Protein AF-A0A814QTE5-F1 (afdb_monomer_lite)

Radius of gyration: 15.47 Å; chains: 1; bounding box: 39×33×40 Å

pLDDT: mean 88.61, std 11.35, range [37.81, 98.12]

Sequence (123 aa):
MKDNLHPDVNEAMLFDKFTTVGPVSSIRVFRDIITRRSLGYAEVNFQQAADAEYAFDTMNFDLLHGRPLHIMRCQRDSALRKS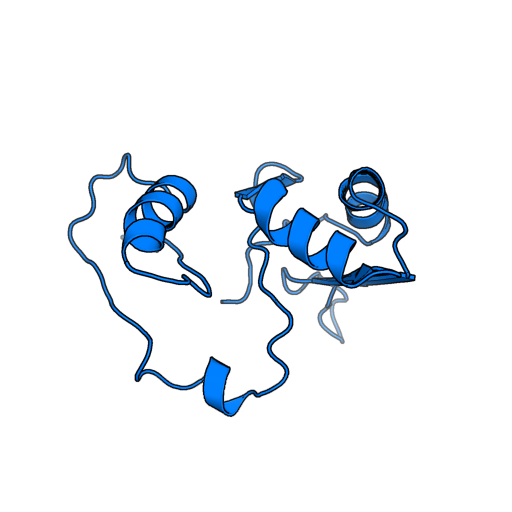DVTKVFIENLDERIDDKLLYDTFSAFGNVLSCKIMIEKNN

Foldseek 3Di:
DWAQADFPDDQVLVCVVLVVLHAWPDKAFDADPPPRIGRRDMDTHHPDPVSLVVCQVPQQQPDDPNTGDHDADCPVDPCVVPDCPPDDDDPDDDPPDAQVNVCVVCCVVHDDRGDHDDDDPDD

Secondary structure (DSSP, 8-state):
----S-TT--HHHHHHHHTTTS-EEEEEEEE-TTT--EEEEEEEEESSHHHHHHHHHHHTT-EETTEE---------HHHHH-GGG-----S--TT--HHHHHHHHHTTS-------------

Structure (mmCIF, N/CA/C/O backbone):
data_AF-A0A814QTE5-F1
#
_entry.id   AF-A0A814QTE5-F1
#
loop_
_atom_site.group_PDB
_atom_site.id
_atom_site.type_symbol
_atom_site.label_atom_id
_atom_site.label_alt_id
_atom_site.label_comp_id
_atom_site.label_asym_id
_atom_site.label_entity_id
_atom_site.label_seq_id
_atom_site.pdbx_PDB_ins_code
_atom_site.Cartn_x
_atom_site.Cartn_y
_atom_site.Cartn_z
_atom_site.occupancy
_atom_site.B_iso_or_equiv
_atom_site.auth_seq_id
_atom_site.auth_comp_id
_atom_site.auth_asym_id
_atom_site.auth_atom_id
_atom_site.pdbx_PDB_model_num
ATOM 1 N N . MET A 1 1 ? 10.598 1.957 1.856 1.00 46.97 1 MET A N 1
ATOM 2 C CA . MET A 1 1 ? 9.144 1.801 1.598 1.00 46.97 1 MET A CA 1
ATOM 3 C C . MET A 1 1 ? 8.795 1.986 0.117 1.00 46.97 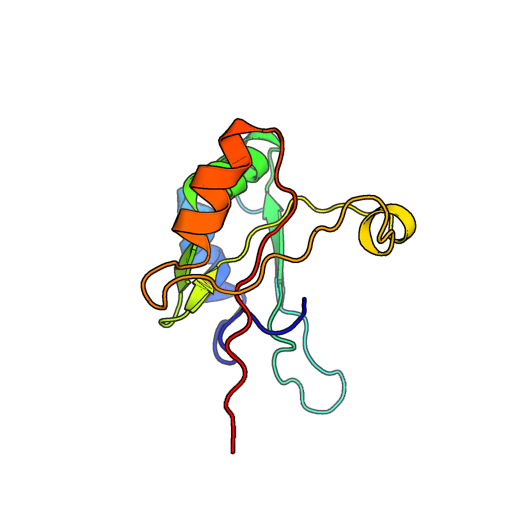1 MET A C 1
ATOM 5 O O . MET A 1 1 ? 7.774 2.574 -0.206 1.00 46.97 1 MET A O 1
ATOM 9 N N . LYS A 1 2 ? 9.626 1.501 -0.806 1.00 51.88 2 LYS A N 1
ATOM 10 C CA . LYS A 1 2 ? 9.236 1.291 -2.207 1.00 51.88 2 LYS A CA 1
ATOM 11 C C . LYS A 1 2 ? 9.227 -0.231 -2.399 1.00 51.88 2 LYS A C 1
ATOM 13 O O . LYS A 1 2 ? 9.904 -0.901 -1.623 1.00 51.88 2 LYS A O 1
ATOM 18 N N . ASP A 1 3 ? 8.439 -0.755 -3.332 1.00 58.81 3 ASP A N 1
ATOM 19 C CA . ASP A 1 3 ? 8.452 -2.173 -3.757 1.00 58.81 3 ASP A CA 1
ATOM 20 C C . ASP A 1 3 ? 7.458 -3.136 -3.076 1.00 58.81 3 ASP A C 1
ATOM 22 O O . ASP A 1 3 ? 7.801 -4.287 -2.800 1.00 58.81 3 ASP A O 1
ATOM 26 N N . ASN A 1 4 ? 6.207 -2.718 -2.847 1.00 73.25 4 ASN A N 1
ATOM 27 C CA . ASN A 1 4 ? 5.168 -3.659 -2.391 1.00 73.25 4 ASN A CA 1
ATOM 28 C C . ASN A 1 4 ? 4.191 -4.074 -3.501 1.00 73.25 4 ASN A C 1
ATOM 30 O O . ASN A 1 4 ? 3.692 -5.197 -3.483 1.00 73.25 4 ASN A O 1
ATOM 34 N N . LEU A 1 5 ? 3.966 -3.228 -4.510 1.00 90.56 5 LEU A N 1
ATOM 35 C CA . LEU A 1 5 ? 3.102 -3.598 -5.627 1.00 90.56 5 LEU A CA 1
ATOM 36 C C . LEU A 1 5 ? 3.814 -4.574 -6.574 1.00 90.56 5 LEU A C 1
ATOM 38 O O . LEU A 1 5 ? 4.978 -4.367 -6.925 1.00 90.56 5 LEU A O 1
ATOM 42 N N . HIS A 1 6 ? 3.116 -5.627 -7.009 1.00 93.38 6 HIS A N 1
ATOM 43 C CA . HIS A 1 6 ? 3.668 -6.583 -7.970 1.00 93.38 6 HIS A CA 1
ATOM 44 C C . HIS A 1 6 ? 4.027 -5.877 -9.300 1.00 93.38 6 HIS A C 1
ATOM 46 O O . HIS A 1 6 ? 3.246 -5.037 -9.754 1.00 93.38 6 HIS A O 1
ATOM 52 N N . PRO A 1 7 ? 5.172 -6.190 -9.948 1.00 92.56 7 PRO A N 1
ATOM 53 C CA . PRO A 1 7 ? 5.642 -5.471 -11.143 1.00 92.56 7 PRO A CA 1
ATOM 54 C C . PRO A 1 7 ? 4.650 -5.422 -12.311 1.00 92.56 7 PRO A C 1
ATOM 56 O O . PRO A 1 7 ? 4.621 -4.433 -13.046 1.00 92.56 7 PRO A O 1
ATOM 59 N N . ASP A 1 8 ? 3.839 -6.472 -12.446 1.00 93.69 8 ASP A N 1
ATOM 60 C CA . ASP A 1 8 ? 2.844 -6.615 -13.517 1.00 93.69 8 ASP A CA 1
ATOM 61 C C . ASP A 1 8 ? 1.510 -5.922 -13.222 1.00 93.69 8 ASP A C 1
ATOM 63 O O . ASP A 1 8 ? 0.670 -5.811 -14.114 1.00 93.69 8 ASP A O 1
ATOM 67 N N . VAL A 1 9 ? 1.305 -5.431 -11.995 1.00 96.50 9 VAL A N 1
ATOM 68 C CA . VAL A 1 9 ? 0.087 -4.686 -11.675 1.00 96.50 9 VAL A CA 1
ATOM 69 C C . VAL A 1 9 ? 0.074 -3.381 -12.459 1.00 96.50 9 VAL A C 1
ATOM 71 O O . VAL A 1 9 ? 1.035 -2.603 -12.462 1.00 96.50 9 VAL A O 1
ATOM 74 N N . ASN A 1 10 ? -1.050 -3.142 -13.122 1.00 96.69 10 ASN A N 1
ATOM 75 C CA . ASN A 1 10 ? -1.308 -1.950 -13.910 1.00 96.69 10 ASN A CA 1
ATOM 76 C C . ASN A 1 10 ? -2.527 -1.181 -13.379 1.00 96.69 10 ASN A C 1
ATOM 78 O O . ASN A 1 10 ? -3.201 -1.588 -12.433 1.00 96.69 10 ASN A O 1
ATOM 82 N N . GLU A 1 11 ? -2.788 -0.041 -14.001 1.00 97.94 11 GLU A N 1
ATOM 83 C CA . GLU A 1 11 ? -3.865 0.874 -13.654 1.00 97.94 11 GLU A CA 1
ATOM 84 C C . GLU A 1 11 ? -5.251 0.220 -13.746 1.00 97.94 11 GLU A C 1
ATOM 86 O O . GLU A 1 11 ? -6.087 0.482 -12.889 1.00 97.94 11 GLU A O 1
ATOM 91 N N . ALA A 1 12 ? -5.489 -0.655 -14.730 1.00 98.00 12 ALA A N 1
ATOM 92 C CA . ALA A 1 12 ? -6.774 -1.336 -14.901 1.00 98.00 12 ALA A CA 1
ATOM 93 C C . ALA A 1 12 ? -7.047 -2.331 -13.764 1.00 98.00 12 ALA A C 1
ATOM 95 O O . ALA A 1 12 ? -8.127 -2.331 -13.190 1.00 98.00 12 ALA A O 1
ATOM 96 N N . MET A 1 13 ? -6.039 -3.106 -13.357 1.00 97.88 13 MET A N 1
ATOM 97 C CA . MET A 1 13 ? -6.159 -4.034 -12.225 1.00 97.88 13 MET A CA 1
ATOM 98 C C . MET A 1 13 ? -6.442 -3.301 -10.910 1.00 97.88 13 MET A C 1
ATOM 100 O O . MET A 1 13 ? -7.224 -3.767 -10.084 1.00 97.88 13 MET A O 1
ATOM 104 N N . LEU A 1 14 ? -5.808 -2.141 -10.710 1.00 97.88 14 LEU A N 1
ATOM 105 C CA . LEU A 1 14 ? -6.103 -1.279 -9.567 1.00 97.88 14 LEU A CA 1
ATOM 106 C C . LEU A 1 14 ? -7.512 -0.687 -9.679 1.00 97.88 14 LEU A C 1
ATOM 108 O O . LEU A 1 14 ? -8.211 -0.619 -8.677 1.00 97.88 14 LEU A O 1
ATOM 112 N N . PHE A 1 15 ? -7.954 -0.296 -10.874 1.00 98.06 15 PHE A N 1
ATOM 113 C CA . PHE A 1 15 ? -9.308 0.210 -11.088 1.00 98.06 15 PHE A CA 1
ATOM 114 C C . PHE A 1 15 ? -10.359 -0.833 -10.710 1.00 98.06 15 PHE A C 1
ATOM 116 O O . PHE A 1 15 ? -11.219 -0.546 -9.880 1.00 98.06 15 PHE A O 1
ATOM 123 N N . ASP A 1 16 ? -10.227 -2.054 -11.227 1.00 97.50 16 ASP A N 1
ATOM 124 C CA . ASP A 1 16 ? -11.131 -3.166 -10.926 1.00 97.50 16 ASP A CA 1
ATOM 125 C C . ASP A 1 16 ? -11.145 -3.495 -9.428 1.00 97.50 16 ASP A C 1
ATOM 127 O O . ASP A 1 16 ? -12.199 -3.770 -8.856 1.00 97.50 16 ASP A O 1
ATOM 131 N N . LYS A 1 17 ? -9.982 -3.426 -8.766 1.00 97.12 17 LYS A N 1
ATOM 132 C CA . LYS A 1 17 ? -9.874 -3.654 -7.322 1.00 97.12 17 LYS A CA 1
ATOM 133 C C . LYS A 1 17 ? -10.534 -2.539 -6.510 1.00 97.12 17 LYS A C 1
ATOM 135 O O . LYS A 1 17 ? -11.298 -2.837 -5.604 1.00 97.12 17 LYS A O 1
ATOM 140 N N . PHE A 1 18 ? -10.237 -1.272 -6.795 1.00 97.25 18 PHE A N 1
ATOM 141 C CA . PHE A 1 18 ? -10.653 -0.142 -5.956 1.00 97.25 18 PHE A CA 1
ATOM 142 C C . PHE A 1 18 ? -12.060 0.374 -6.275 1.00 97.25 18 PHE A C 1
ATOM 144 O O . PHE A 1 18 ? -12.694 0.975 -5.409 1.00 97.25 18 PHE A O 1
ATOM 151 N N . THR A 1 19 ? -12.609 0.080 -7.459 1.00 97.12 19 THR A N 1
ATOM 152 C CA . THR A 1 19 ? -14.001 0.430 -7.779 1.00 97.12 19 THR A CA 1
ATOM 153 C C . THR A 1 19 ? -15.022 -0.333 -6.931 1.00 97.12 19 THR A C 1
ATOM 155 O O . THR A 1 19 ? -16.186 0.061 -6.904 1.00 97.12 19 THR A O 1
ATOM 158 N N . THR A 1 20 ? -14.619 -1.399 -6.227 1.00 96.69 20 THR A N 1
ATOM 159 C CA . THR A 1 20 ? -15.502 -2.102 -5.283 1.00 96.69 20 THR A CA 1
ATOM 160 C C . THR A 1 20 ? -15.732 -1.313 -3.993 1.00 96.69 20 THR A C 1
ATOM 162 O O . THR A 1 20 ? -16.649 -1.644 -3.249 1.00 96.69 20 THR A O 1
ATOM 165 N N . VAL A 1 21 ? -14.901 -0.302 -3.711 1.00 97.31 21 VAL A N 1
ATOM 166 C CA . VAL A 1 21 ? -15.071 0.615 -2.573 1.00 97.31 21 VAL A CA 1
ATOM 167 C C . VAL A 1 21 ? -15.924 1.812 -2.965 1.00 97.31 21 VAL A C 1
ATOM 169 O O . VAL A 1 21 ? -16.872 2.145 -2.261 1.00 97.31 21 VAL A O 1
ATOM 172 N N . GLY A 1 22 ? -15.613 2.450 -4.091 1.00 96.94 22 GLY A N 1
ATOM 173 C CA . GLY A 1 22 ? -16.330 3.638 -4.532 1.00 96.94 22 GLY A CA 1
ATOM 174 C C . GLY A 1 22 ? -15.797 4.205 -5.846 1.00 96.94 22 GLY A C 1
ATOM 175 O O . GLY A 1 22 ? -14.845 3.665 -6.420 1.00 96.94 22 GLY A O 1
ATOM 176 N N . PRO A 1 23 ? -16.400 5.295 -6.350 1.00 97.94 23 PRO A N 1
ATOM 177 C CA . PRO A 1 23 ? -16.012 5.901 -7.616 1.00 97.94 23 PRO A CA 1
ATOM 178 C C . PRO A 1 23 ? -14.563 6.404 -7.599 1.00 97.94 23 PRO A C 1
ATOM 180 O O . PRO A 1 23 ? -14.201 7.335 -6.870 1.00 97.94 23 PRO A O 1
ATOM 183 N N . VAL A 1 24 ? -13.730 5.817 -8.458 1.00 98.12 24 VAL A N 1
ATOM 184 C CA . VAL A 1 24 ? -12.333 6.221 -8.637 1.00 98.12 24 VAL A CA 1
ATOM 185 C C . VAL A 1 24 ? -12.249 7.419 -9.587 1.00 98.12 24 VAL A C 1
ATOM 187 O O . VAL A 1 24 ? -12.817 7.418 -10.676 1.00 98.12 24 VAL A O 1
ATOM 190 N N . SER A 1 25 ? -11.521 8.452 -9.169 1.00 97.56 25 SER A N 1
ATOM 191 C CA . SER A 1 25 ? -11.240 9.666 -9.941 1.00 97.56 25 SER A CA 1
ATOM 192 C C . SER A 1 25 ? -10.019 9.498 -10.850 1.00 97.56 25 SER A C 1
ATOM 194 O O . SER A 1 25 ? -10.065 9.834 -12.032 1.00 97.56 25 SER A O 1
ATOM 196 N N . SER A 1 26 ? -8.913 8.965 -10.325 1.00 97.62 26 SER A N 1
ATOM 197 C CA . SER A 1 26 ? -7.712 8.691 -11.125 1.00 97.62 26 SER A CA 1
ATOM 198 C C . SER A 1 26 ? -6.824 7.626 -10.493 1.00 97.62 26 SER A C 1
ATOM 200 O O . SER A 1 26 ? -6.830 7.438 -9.277 1.00 97.62 26 SER A O 1
ATOM 202 N N . ILE A 1 27 ? -6.037 6.952 -11.333 1.00 97.81 27 ILE A N 1
ATOM 203 C CA . ILE A 1 27 ? -5.018 5.984 -10.920 1.00 97.81 27 ILE A CA 1
ATOM 204 C C . ILE A 1 27 ? -3.723 6.281 -11.664 1.00 97.81 27 ILE A C 1
ATOM 206 O O . ILE A 1 27 ? -3.735 6.558 -12.864 1.00 97.81 27 ILE A O 1
ATOM 210 N N . ARG A 1 28 ? -2.596 6.191 -10.956 1.00 96.12 28 ARG A N 1
ATOM 211 C CA . ARG A 1 28 ? -1.259 6.316 -11.535 1.00 96.12 28 ARG A CA 1
ATOM 212 C C . ARG A 1 28 ? -0.324 5.260 -10.965 1.00 96.12 28 ARG A C 1
ATOM 214 O O . ARG A 1 28 ? 0.030 5.343 -9.791 1.00 96.12 28 ARG A O 1
ATOM 221 N N . VAL A 1 29 ? 0.163 4.337 -11.796 1.00 95.94 29 VAL A N 1
ATOM 222 C CA . VAL A 1 29 ? 1.301 3.483 -11.425 1.00 95.94 29 VAL A CA 1
ATOM 223 C C . VAL A 1 29 ? 2.591 4.244 -11.715 1.00 95.94 29 VAL A C 1
ATOM 225 O O . VAL A 1 29 ? 2.826 4.723 -12.827 1.00 95.94 29 VAL A O 1
ATOM 228 N N . PHE A 1 30 ? 3.451 4.383 -10.709 1.00 94.00 30 PHE A N 1
ATOM 229 C CA . PHE A 1 30 ? 4.732 5.053 -10.897 1.00 94.00 30 PHE A CA 1
ATOM 230 C C . PHE A 1 30 ? 5.706 4.096 -11.568 1.00 94.00 30 PHE A C 1
ATOM 232 O O . PHE A 1 30 ? 5.893 2.963 -11.131 1.00 94.00 30 PHE A O 1
ATOM 239 N N . ARG A 1 31 ? 6.323 4.561 -12.652 1.00 95.06 31 ARG A N 1
ATOM 240 C CA . ARG A 1 31 ? 7.218 3.768 -13.492 1.00 95.06 31 ARG A CA 1
ATOM 241 C C . ARG A 1 31 ? 8.548 4.482 -13.653 1.00 95.06 31 ARG A C 1
ATOM 243 O O . ARG A 1 31 ? 8.600 5.713 -13.661 1.00 95.06 31 ARG A O 1
ATOM 250 N N . ASP A 1 32 ? 9.607 3.698 -13.797 1.00 94.38 32 ASP A N 1
ATOM 251 C CA . ASP A 1 32 ? 10.917 4.202 -14.177 1.00 94.38 32 ASP A CA 1
ATOM 252 C C . ASP A 1 32 ? 10.832 4.887 -15.550 1.00 94.38 32 ASP A C 1
ATOM 254 O O . ASP A 1 32 ? 10.209 4.373 -16.485 1.00 94.38 32 ASP A O 1
ATOM 258 N N . ILE A 1 33 ? 11.434 6.070 -15.672 1.00 94.31 33 ILE A N 1
ATOM 259 C CA . ILE A 1 33 ? 11.260 6.923 -16.856 1.00 94.31 33 ILE A CA 1
ATOM 260 C C . ILE A 1 33 ? 11.909 6.337 -18.115 1.00 94.31 33 ILE A C 1
ATOM 262 O O . ILE A 1 33 ? 11.440 6.620 -19.218 1.00 94.31 33 ILE A O 1
ATOM 266 N N . ILE A 1 34 ? 12.946 5.511 -17.955 1.00 95.38 34 ILE A N 1
ATOM 267 C CA . ILE A 1 34 ? 13.694 4.912 -19.062 1.00 95.38 34 ILE A CA 1
ATOM 268 C C . ILE A 1 34 ? 13.103 3.541 -19.397 1.00 95.38 34 ILE A C 1
ATOM 270 O O . ILE A 1 34 ? 12.648 3.304 -20.511 1.00 95.38 34 ILE A O 1
ATOM 274 N N . THR A 1 35 ? 13.075 2.637 -18.422 1.00 94.88 35 THR A N 1
ATOM 275 C CA . THR A 1 35 ? 12.698 1.229 -18.612 1.00 94.88 35 THR A CA 1
ATOM 276 C 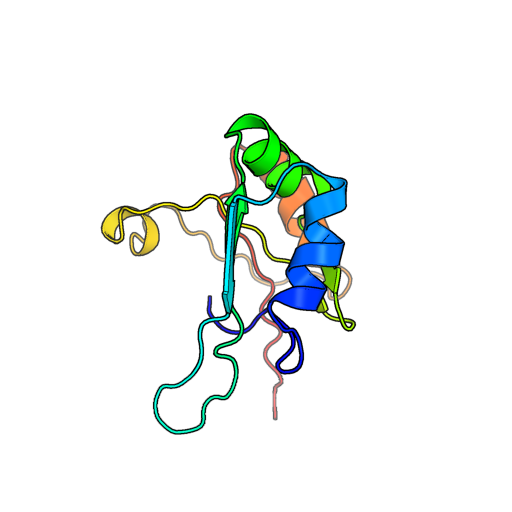C . THR A 1 35 ? 11.191 1.000 -18.631 1.00 94.88 35 THR A C 1
ATOM 278 O O . THR A 1 35 ? 10.753 -0.092 -18.984 1.00 94.88 35 THR A O 1
ATOM 281 N N . ARG A 1 36 ? 10.390 1.995 -18.218 1.00 93.50 36 ARG A N 1
ATOM 282 C CA . ARG A 1 36 ? 8.923 1.919 -18.070 1.00 93.50 36 ARG A CA 1
ATOM 283 C C . ARG A 1 36 ? 8.429 0.820 -17.123 1.00 93.50 36 ARG A C 1
ATOM 285 O O . ARG A 1 36 ? 7.221 0.595 -17.011 1.00 93.50 36 ARG A O 1
ATOM 292 N N . ARG A 1 37 ? 9.333 0.174 -16.384 1.00 92.75 37 ARG A N 1
ATOM 293 C CA . ARG A 1 37 ? 8.980 -0.818 -15.368 1.00 92.75 37 ARG A CA 1
ATOM 294 C C . ARG A 1 37 ? 8.359 -0.141 -14.156 1.00 92.75 37 ARG A C 1
ATOM 296 O O . ARG A 1 37 ? 8.722 0.983 -13.816 1.00 92.75 37 ARG A O 1
ATOM 303 N N . SER A 1 38 ? 7.411 -0.830 -13.526 1.00 94.44 38 SER A N 1
ATOM 304 C CA . SER A 1 38 ? 6.793 -0.383 -12.278 1.00 94.44 38 SER A CA 1
ATOM 305 C C . SER A 1 38 ? 7.859 -0.151 -11.205 1.00 94.44 38 SER A C 1
ATOM 307 O O . SER A 1 38 ? 8.780 -0.952 -11.058 1.00 94.44 38 SER A O 1
ATOM 309 N N . LEU A 1 39 ? 7.716 0.938 -10.451 1.00 92.75 39 LEU A N 1
ATOM 310 C CA . LEU A 1 39 ? 8.497 1.227 -9.246 1.00 92.75 39 LEU A CA 1
ATOM 311 C C . LEU A 1 39 ? 7.862 0.602 -7.991 1.00 92.75 39 LEU A C 1
ATOM 313 O O . LEU A 1 39 ? 8.251 0.929 -6.873 1.00 92.75 39 LEU A O 1
ATOM 317 N N . GLY A 1 40 ? 6.838 -0.242 -8.160 1.00 92.94 40 GLY A N 1
ATOM 318 C CA . GLY A 1 40 ? 6.218 -0.982 -7.064 1.00 92.94 40 GLY A CA 1
ATOM 319 C C . GLY A 1 40 ? 5.312 -0.144 -6.158 1.00 92.94 40 GLY A C 1
ATOM 320 O O . GLY A 1 40 ? 5.087 -0.530 -5.010 1.00 92.94 40 GLY A O 1
ATOM 321 N N . TYR A 1 41 ? 4.804 0.994 -6.647 1.00 92.94 41 TYR A N 1
ATOM 322 C CA . TYR A 1 41 ? 3.791 1.804 -5.964 1.00 92.94 41 TYR A CA 1
ATOM 323 C C . TYR A 1 41 ? 2.897 2.564 -6.953 1.00 92.94 41 TYR A C 1
ATOM 325 O O . TYR A 1 41 ? 3.275 2.826 -8.100 1.00 92.94 41 TYR A O 1
ATOM 333 N N . ALA A 1 42 ? 1.703 2.923 -6.487 1.00 94.19 42 ALA A N 1
ATOM 334 C CA . ALA A 1 42 ? 0.696 3.647 -7.248 1.00 94.19 42 ALA A CA 1
ATOM 335 C C . ALA A 1 42 ? -0.009 4.691 -6.371 1.00 94.19 42 ALA A C 1
ATOM 337 O O . ALA A 1 42 ? 0.025 4.609 -5.145 1.00 94.19 42 ALA A O 1
ATOM 338 N N . GLU A 1 43 ? -0.642 5.665 -7.012 1.00 94.38 43 GLU A N 1
ATOM 339 C CA . GLU A 1 43 ? -1.581 6.599 -6.392 1.00 94.38 43 GLU A CA 1
ATOM 340 C C . GLU A 1 43 ? -2.982 6.302 -6.928 1.00 94.38 43 GLU A C 1
ATOM 342 O O . GLU A 1 43 ? -3.161 6.152 -8.139 1.00 94.38 43 GLU A O 1
ATOM 347 N N . VAL A 1 44 ? -3.956 6.207 -6.023 1.00 96.31 44 VAL A N 1
ATOM 348 C CA . VAL A 1 44 ? -5.377 6.026 -6.334 1.00 96.31 44 VAL A CA 1
ATOM 349 C C . VAL A 1 44 ? -6.131 7.170 -5.672 1.00 96.31 44 VAL A C 1
ATOM 351 O O . VAL A 1 44 ? -6.067 7.337 -4.456 1.00 96.31 44 VAL A O 1
ATOM 354 N N . ASN A 1 45 ? -6.828 7.966 -6.475 1.00 96.00 45 ASN A N 1
ATOM 355 C CA . ASN A 1 45 ? -7.661 9.061 -6.001 1.00 96.00 45 ASN A CA 1
ATOM 356 C C . ASN A 1 45 ? -9.126 8.672 -6.149 1.00 96.00 45 ASN A C 1
ATOM 358 O O . ASN A 1 45 ? -9.569 8.363 -7.255 1.00 96.00 45 ASN A O 1
ATOM 362 N N . PHE A 1 46 ? -9.882 8.742 -5.060 1.00 97.50 46 PHE A N 1
ATOM 363 C CA . PHE A 1 46 ? -11.334 8.588 -5.069 1.00 97.50 46 PHE A CA 1
ATOM 364 C C . PHE A 1 46 ? -12.032 9.925 -5.317 1.00 97.50 46 PHE A C 1
ATOM 366 O O . PHE A 1 46 ? -11.443 10.991 -5.126 1.00 97.50 46 PHE A O 1
ATOM 373 N N . GLN A 1 47 ? -13.293 9.876 -5.749 1.00 97.25 47 GLN A N 1
ATOM 374 C CA . GLN A 1 47 ? -14.130 11.076 -5.832 1.00 97.25 47 GLN A CA 1
ATOM 375 C C . GLN A 1 47 ? -14.515 11.605 -4.445 1.00 97.25 47 GLN A C 1
ATOM 377 O O . GLN A 1 47 ? -14.620 12.817 -4.267 1.00 97.25 47 GLN A O 1
ATOM 382 N N . GLN A 1 48 ? -14.696 10.716 -3.463 1.00 96.69 48 GLN A N 1
ATOM 383 C CA . GLN A 1 48 ? -15.039 11.080 -2.090 1.00 96.69 48 GLN A CA 1
ATOM 384 C C . GLN A 1 48 ? -13.917 10.697 -1.126 1.00 96.69 48 GLN A C 1
ATOM 386 O O . GLN A 1 48 ? -13.331 9.621 -1.221 1.00 96.69 48 GLN A O 1
ATOM 391 N N . ALA A 1 49 ? -13.643 11.568 -0.152 1.00 93.88 49 ALA A N 1
ATOM 392 C CA . ALA A 1 49 ? -12.651 11.289 0.887 1.00 93.88 49 ALA A CA 1
ATOM 393 C C . ALA A 1 49 ? -13.048 10.083 1.757 1.00 93.88 49 ALA A C 1
ATOM 395 O O . ALA A 1 49 ? -12.182 9.309 2.149 1.00 93.88 49 ALA A O 1
ATOM 396 N N . ALA A 1 50 ? -14.349 9.896 2.006 1.00 95.94 50 ALA A N 1
ATOM 397 C CA . ALA A 1 50 ? -14.863 8.756 2.761 1.00 95.94 50 ALA A CA 1
ATOM 398 C C . ALA A 1 50 ? -14.523 7.412 2.094 1.00 95.94 50 ALA A C 1
ATOM 400 O O . ALA A 1 50 ? -14.150 6.474 2.790 1.00 95.94 50 ALA A O 1
ATOM 401 N N . ASP A 1 51 ? -14.565 7.340 0.760 1.00 97.12 51 ASP A N 1
ATOM 402 C CA . ASP A 1 51 ? -14.206 6.130 0.012 1.00 97.12 51 ASP A CA 1
ATOM 403 C C . ASP A 1 51 ? -12.704 5.829 0.135 1.00 97.12 51 ASP A C 1
ATOM 405 O O . ASP A 1 51 ? -12.306 4.679 0.287 1.00 97.12 51 ASP A O 1
ATOM 409 N N . ALA A 1 52 ? -11.851 6.861 0.133 1.00 94.56 52 ALA A N 1
ATOM 410 C CA . ALA A 1 52 ? -10.412 6.685 0.330 1.00 94.56 52 ALA A CA 1
ATOM 411 C C . ALA A 1 52 ? -10.074 6.173 1.741 1.00 94.56 52 ALA A C 1
ATOM 413 O O . ALA A 1 52 ? -9.221 5.298 1.889 1.00 94.56 52 ALA A O 1
ATOM 414 N N . GLU A 1 53 ? -10.753 6.697 2.765 1.00 92.81 53 GLU A N 1
ATOM 415 C CA . GLU A 1 53 ? -10.622 6.217 4.145 1.00 92.81 53 GLU A CA 1
ATOM 416 C C . GLU A 1 53 ? -11.131 4.778 4.279 1.00 92.81 53 GLU A C 1
ATOM 418 O O . GLU A 1 53 ? -10.431 3.923 4.817 1.00 92.81 53 GLU A O 1
ATOM 423 N N . TYR A 1 54 ? -12.285 4.467 3.686 1.00 95.31 54 TYR A N 1
ATOM 424 C CA . TYR A 1 54 ? -12.826 3.111 3.691 1.00 95.31 54 TYR A CA 1
ATOM 425 C C . TYR A 1 54 ? -11.912 2.116 2.961 1.00 95.31 54 TYR A C 1
ATOM 427 O O . TYR A 1 54 ? -11.704 1.004 3.444 1.00 95.31 54 TYR A O 1
ATOM 435 N N . ALA A 1 55 ? -11.305 2.506 1.834 1.00 95.81 55 ALA A N 1
ATOM 436 C CA . ALA A 1 55 ? -10.315 1.684 1.139 1.00 95.81 55 ALA A CA 1
ATOM 437 C C . ALA A 1 55 ? -9.071 1.435 2.006 1.00 95.81 55 ALA A C 1
ATOM 439 O O . ALA A 1 55 ? -8.560 0.318 2.030 1.00 95.81 55 ALA A O 1
ATOM 440 N N . PHE A 1 56 ? -8.589 2.448 2.732 1.00 91.88 56 PHE A N 1
ATOM 441 C CA . PHE A 1 56 ? -7.483 2.282 3.676 1.00 91.88 56 PHE A CA 1
ATOM 442 C C . PHE A 1 56 ? -7.837 1.289 4.792 1.00 91.88 56 PHE A C 1
ATOM 444 O O . PHE A 1 56 ? -7.035 0.406 5.082 1.00 91.88 56 PHE A O 1
ATOM 451 N N . ASP A 1 57 ? -9.036 1.378 5.366 1.00 90.44 57 ASP A N 1
ATOM 452 C CA . ASP A 1 57 ? -9.442 0.509 6.475 1.00 90.44 57 ASP A CA 1
ATOM 453 C C . ASP A 1 57 ? -9.731 -0.938 6.035 1.00 90.44 57 ASP A C 1
ATOM 455 O O . ASP A 1 57 ? -9.520 -1.871 6.808 1.00 90.44 57 ASP A O 1
ATOM 459 N N . THR A 1 58 ? -10.214 -1.143 4.804 1.00 92.88 58 THR A N 1
ATOM 460 C CA . THR A 1 58 ? -10.737 -2.452 4.363 1.00 92.88 58 THR A CA 1
ATOM 461 C C . THR A 1 58 ? -9.878 -3.194 3.350 1.00 92.88 58 THR A C 1
ATOM 463 O O . THR A 1 58 ? -9.972 -4.414 3.282 1.00 92.88 58 THR A O 1
ATOM 466 N N . MET A 1 59 ? -9.045 -2.497 2.571 1.00 94.50 59 MET A N 1
ATOM 467 C CA . MET A 1 59 ? -8.223 -3.116 1.523 1.00 94.50 59 MET A CA 1
ATOM 468 C C . MET A 1 59 ? -6.738 -3.183 1.877 1.00 94.50 59 MET A C 1
ATOM 470 O O . MET A 1 59 ? -5.932 -3.672 1.080 1.00 94.50 59 MET A O 1
ATOM 474 N N . ASN A 1 60 ? -6.331 -2.670 3.040 1.00 92.44 60 ASN A N 1
ATOM 475 C CA . ASN A 1 60 ? -4.948 -2.807 3.466 1.00 92.44 60 ASN A CA 1
ATOM 476 C C . ASN A 1 60 ? -4.635 -4.289 3.728 1.00 92.44 60 ASN A C 1
ATOM 478 O O . ASN A 1 60 ? -5.415 -4.999 4.357 1.00 92.44 60 ASN A O 1
ATOM 482 N N . PHE A 1 61 ? -3.495 -4.748 3.220 1.00 92.38 61 PHE A N 1
ATOM 483 C CA . PHE A 1 61 ? -3.038 -6.142 3.200 1.00 92.38 61 PHE A CA 1
ATOM 484 C C . PHE A 1 61 ? -3.814 -7.107 2.292 1.00 92.38 61 PHE A C 1
ATOM 486 O O . PHE A 1 61 ? -3.422 -8.271 2.189 1.00 92.38 61 PHE A O 1
ATOM 493 N N . ASP A 1 62 ? -4.832 -6.647 1.556 1.00 94.06 62 ASP A N 1
ATOM 494 C CA . ASP A 1 62 ? -5.488 -7.475 0.540 1.00 94.06 62 ASP A CA 1
ATOM 495 C C . ASP A 1 62 ? -4.498 -7.924 -0.534 1.00 94.06 62 ASP A C 1
ATOM 497 O O . ASP A 1 62 ? -3.628 -7.169 -0.972 1.00 94.06 62 ASP A O 1
ATOM 501 N N . LEU A 1 63 ? -4.663 -9.153 -1.019 1.00 93.25 63 LEU A N 1
ATOM 502 C CA . LEU A 1 63 ? -3.796 -9.692 -2.058 1.00 93.25 63 LEU A CA 1
ATOM 503 C C . LEU A 1 63 ? -4.164 -9.137 -3.437 1.00 93.25 63 LEU A C 1
ATOM 505 O O . LEU A 1 63 ? -5.309 -9.230 -3.884 1.00 93.25 63 LEU A O 1
ATOM 509 N N . LEU A 1 64 ? -3.153 -8.651 -4.155 1.00 94.88 64 LEU A N 1
ATOM 510 C CA . LEU A 1 64 ? -3.221 -8.348 -5.580 1.00 94.88 64 LEU A CA 1
ATOM 511 C C . LEU A 1 64 ? -1.994 -8.949 -6.269 1.00 94.88 64 LEU A C 1
ATOM 513 O O . LEU A 1 64 ? -0.857 -8.614 -5.942 1.00 94.88 64 LEU A O 1
ATOM 517 N N . HIS A 1 65 ? -2.219 -9.877 -7.205 1.00 93.94 65 HIS A N 1
ATOM 518 C CA . HIS A 1 65 ? -1.143 -10.657 -7.839 1.00 93.94 65 HIS A CA 1
ATOM 519 C C . HIS A 1 65 ? -0.215 -11.349 -6.821 1.00 93.94 65 HIS A C 1
ATOM 521 O O . HIS A 1 65 ? 1.009 -11.329 -6.942 1.00 93.94 65 HIS A O 1
ATOM 527 N N . GLY A 1 66 ? -0.809 -11.940 -5.779 1.00 91.38 66 GLY A N 1
ATOM 528 C CA . GLY A 1 66 ? -0.075 -12.688 -4.755 1.00 91.38 66 GLY A CA 1
ATOM 529 C C . GLY A 1 66 ? 0.795 -11.830 -3.832 1.00 91.38 66 GLY A C 1
ATOM 530 O O . GLY A 1 66 ? 1.573 -12.388 -3.064 1.00 91.38 66 GLY A O 1
ATOM 531 N N . ARG A 1 67 ? 0.682 -10.495 -3.887 1.00 91.12 67 ARG A N 1
ATOM 532 C CA . ARG A 1 67 ? 1.342 -9.586 -2.943 1.00 91.12 67 ARG A CA 1
ATOM 533 C C . ARG A 1 67 ? 0.312 -8.798 -2.137 1.00 91.12 67 ARG A C 1
ATOM 535 O O . ARG A 1 67 ? -0.654 -8.324 -2.737 1.00 91.12 67 ARG A O 1
ATOM 542 N N . PRO A 1 68 ? 0.507 -8.644 -0.817 1.00 91.50 68 PRO A N 1
ATOM 543 C CA . PRO A 1 68 ? -0.353 -7.801 -0.003 1.00 91.50 68 PRO A CA 1
ATOM 544 C C . PRO A 1 68 ? -0.195 -6.334 -0.412 1.00 91.50 68 PRO A C 1
ATOM 546 O O . PRO A 1 68 ? 0.914 -5.835 -0.629 1.00 91.50 68 PRO A O 1
ATOM 549 N N . LEU A 1 69 ? -1.317 -5.632 -0.526 1.00 92.88 69 LEU A N 1
ATOM 550 C CA . LEU A 1 69 ? -1.338 -4.188 -0.689 1.00 92.88 69 LEU A CA 1
ATOM 551 C C . LEU A 1 69 ? -0.924 -3.523 0.624 1.00 92.88 69 LEU A C 1
ATOM 553 O O . LEU A 1 69 ? -1.343 -3.932 1.696 1.00 92.88 69 LEU A O 1
ATOM 557 N N . HIS A 1 70 ? -0.128 -2.462 0.537 1.00 90.94 70 HIS A N 1
ATOM 558 C CA . HIS A 1 70 ? 0.158 -1.600 1.682 1.00 90.94 70 HIS A CA 1
ATOM 559 C C . HIS A 1 70 ? -0.380 -0.220 1.366 1.00 90.94 70 HIS A C 1
ATOM 561 O O . HIS A 1 70 ? 0.253 0.556 0.644 1.00 90.94 70 HIS A O 1
ATOM 567 N N . ILE A 1 71 ? -1.583 0.046 1.854 1.00 91.50 71 ILE A N 1
ATOM 568 C CA . ILE A 1 71 ? -2.284 1.296 1.609 1.00 91.50 71 ILE A CA 1
ATOM 569 C C . ILE A 1 71 ? -1.866 2.279 2.693 1.00 91.50 71 ILE A C 1
ATOM 571 O O . ILE A 1 71 ? -1.833 1.960 3.876 1.00 91.50 71 ILE A O 1
ATOM 575 N N . MET A 1 72 ? -1.526 3.491 2.277 1.00 87.75 72 MET A N 1
ATOM 576 C CA . MET A 1 72 ? -1.214 4.589 3.179 1.00 87.75 72 MET A CA 1
ATOM 577 C C . MET A 1 72 ? -2.027 5.802 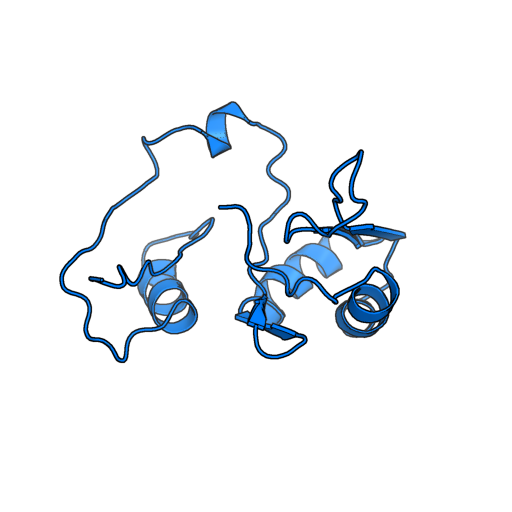2.761 1.00 87.75 72 MET A C 1
ATOM 579 O O . MET A 1 72 ? -2.169 6.081 1.568 1.00 87.75 72 MET A O 1
ATOM 583 N N . ARG A 1 73 ? -2.493 6.575 3.744 1.00 84.62 73 ARG A N 1
ATOM 584 C CA . ARG A 1 73 ? -3.040 7.908 3.481 1.00 84.62 73 ARG A CA 1
ATOM 585 C C . ARG A 1 73 ? -1.984 8.748 2.767 1.00 84.62 73 ARG A C 1
ATOM 587 O O . ARG A 1 73 ? -0.798 8.702 3.109 1.00 84.62 73 ARG A O 1
ATOM 594 N N . CYS A 1 74 ? -2.405 9.534 1.778 1.00 74.81 74 CYS A N 1
ATOM 595 C CA . CYS A 1 74 ? -1.495 10.401 1.037 1.00 74.81 74 CYS A CA 1
ATOM 596 C C . CYS A 1 74 ? -1.002 11.552 1.933 1.00 74.81 74 CYS A C 1
ATOM 598 O O . CYS A 1 74 ? -1.544 12.656 1.937 1.00 74.81 74 CYS A O 1
ATOM 600 N N . GLN A 1 75 ? 0.056 11.300 2.705 1.00 72.69 75 GLN A N 1
ATOM 601 C CA . GLN A 1 75 ? 0.692 12.302 3.551 1.00 72.69 75 GLN A CA 1
ATOM 602 C C . GLN A 1 75 ? 1.607 13.170 2.693 1.00 72.69 75 GLN A C 1
ATOM 604 O O . GLN A 1 75 ? 2.763 12.824 2.487 1.00 72.69 75 GLN A O 1
ATOM 609 N N . ARG A 1 76 ? 1.118 14.292 2.156 1.00 66.56 76 ARG A N 1
ATOM 610 C CA . ARG A 1 76 ? 1.907 15.136 1.234 1.00 66.56 76 ARG A CA 1
ATOM 611 C C . ARG A 1 76 ? 3.137 15.779 1.877 1.00 66.56 76 ARG A C 1
ATOM 613 O O . ARG A 1 76 ? 4.108 16.055 1.171 1.00 66.56 76 ARG A O 1
ATOM 620 N N . ASP A 1 77 ? 3.150 15.932 3.196 1.00 74.69 77 ASP A N 1
ATOM 621 C CA . ASP A 1 77 ? 4.311 16.449 3.910 1.00 74.69 77 ASP A CA 1
ATOM 622 C C . ASP A 1 77 ? 5.458 15.420 3.919 1.00 74.69 77 ASP A C 1
ATOM 624 O O . ASP A 1 77 ? 5.415 14.366 4.561 1.00 74.69 77 ASP A O 1
ATOM 628 N N . SER A 1 78 ? 6.510 15.709 3.151 1.00 70.19 78 SER A N 1
ATOM 629 C CA . SER A 1 78 ? 7.706 14.868 3.105 1.00 70.19 78 SER A CA 1
ATOM 630 C C . SER A 1 78 ? 8.529 14.894 4.393 1.00 70.19 78 SER A C 1
ATOM 632 O O . SER A 1 78 ? 9.228 13.916 4.644 1.00 70.19 78 SER A O 1
ATOM 634 N N . ALA A 1 79 ? 8.464 15.963 5.193 1.00 73.00 79 ALA A N 1
ATOM 635 C CA . ALA A 1 79 ? 9.198 16.055 6.451 1.00 73.00 79 ALA A CA 1
ATOM 636 C C . ALA A 1 79 ? 8.614 15.078 7.476 1.00 73.00 79 ALA A C 1
ATOM 638 O O . ALA A 1 79 ? 9.358 14.309 8.080 1.00 73.00 79 ALA A O 1
ATOM 639 N N . LEU A 1 80 ? 7.283 15.008 7.569 1.00 68.75 80 LEU A N 1
ATOM 640 C CA . LEU A 1 80 ? 6.602 14.041 8.434 1.00 68.75 80 LEU A CA 1
ATOM 641 C C . LEU A 1 80 ? 6.858 12.590 8.001 1.00 68.75 80 LEU A C 1
ATOM 643 O O . LEU A 1 80 ? 7.098 11.741 8.850 1.00 68.75 80 LEU A O 1
ATOM 647 N N . ARG A 1 81 ? 6.917 12.305 6.691 1.00 69.00 81 ARG A N 1
ATOM 648 C CA . ARG A 1 81 ? 7.278 10.961 6.185 1.00 69.00 81 ARG A CA 1
ATOM 649 C C . ARG A 1 81 ? 8.734 10.570 6.450 1.00 69.00 81 ARG A C 1
ATOM 651 O O . ARG A 1 81 ? 9.045 9.385 6.555 1.00 69.00 81 ARG A O 1
ATOM 658 N N . LYS A 1 82 ? 9.643 11.547 6.481 1.00 69.31 82 LYS A N 1
ATOM 659 C CA . LYS A 1 82 ? 11.081 11.313 6.685 1.00 69.31 82 LYS A CA 1
ATOM 660 C C . LYS A 1 82 ? 11.484 11.309 8.155 1.00 69.31 82 LYS A C 1
ATOM 662 O O . LYS A 1 82 ? 12.538 10.768 8.453 1.00 69.31 82 LYS A O 1
ATOM 667 N N . SER A 1 83 ? 10.672 11.879 9.040 1.00 76.06 83 SER A N 1
ATOM 668 C CA . SER A 1 83 ? 10.973 11.958 10.466 1.00 76.06 83 SER A CA 1
ATOM 669 C C . SER A 1 83 ? 11.101 10.568 11.096 1.00 76.06 83 SER A C 1
ATOM 671 O O . SER A 1 83 ? 10.180 9.755 11.016 1.00 76.06 83 SER A O 1
ATOM 673 N N . ASP A 1 84 ? 12.232 10.307 11.751 1.00 75.56 84 ASP A N 1
ATOM 674 C CA . ASP A 1 84 ? 12.462 9.072 12.514 1.00 75.56 84 ASP A CA 1
ATOM 675 C C . ASP A 1 84 ? 11.865 9.134 13.926 1.00 75.56 84 ASP A C 1
ATOM 677 O O . ASP A 1 84 ? 11.752 8.113 14.591 1.00 75.56 84 ASP A O 1
ATOM 681 N N . VAL A 1 85 ? 11.384 10.307 14.357 1.00 81.88 85 VAL A N 1
ATOM 682 C CA . VAL A 1 85 ? 10.783 10.523 15.688 1.00 81.88 85 VAL A CA 1
ATOM 683 C C . VAL A 1 85 ? 9.550 9.638 15.922 1.00 81.88 85 VAL A C 1
ATOM 685 O O . VAL A 1 85 ? 9.202 9.350 17.060 1.00 81.88 85 VAL A O 1
ATOM 688 N N . THR A 1 86 ? 8.885 9.199 14.851 1.00 82.56 86 THR A N 1
ATOM 689 C CA . THR A 1 86 ? 7.660 8.379 14.912 1.00 82.56 86 THR A CA 1
ATOM 690 C C . THR A 1 86 ? 7.888 6.909 14.555 1.00 82.56 86 THR A C 1
ATOM 692 O O . THR A 1 86 ? 6.926 6.149 14.464 1.00 82.56 86 THR A O 1
ATOM 695 N N . LYS A 1 87 ? 9.142 6.493 14.329 1.00 87.19 87 LYS A N 1
ATOM 696 C CA . LYS A 1 87 ? 9.478 5.130 13.902 1.00 87.19 87 LYS A CA 1
ATOM 697 C C . LYS A 1 87 ? 10.038 4.328 15.067 1.00 87.19 87 LYS A C 1
ATOM 699 O O . LYS A 1 87 ? 10.909 4.794 15.792 1.00 87.19 87 LYS A O 1
ATOM 704 N N . VAL A 1 88 ? 9.569 3.093 15.191 1.00 89.00 88 VAL A N 1
ATOM 705 C CA . VAL A 1 88 ? 10.097 2.103 16.132 1.00 89.00 88 VAL A CA 1
ATOM 706 C C . VAL A 1 88 ? 10.607 0.894 15.358 1.00 89.00 88 VAL A C 1
ATOM 708 O O . VAL A 1 88 ? 10.042 0.536 14.323 1.00 89.00 88 VAL A O 1
ATOM 711 N N . PHE A 1 89 ? 11.676 0.278 15.858 1.00 89.88 89 PHE A N 1
ATOM 712 C CA . PHE A 1 89 ? 12.207 -0.983 15.347 1.00 89.88 89 PHE A CA 1
ATOM 713 C C . PHE A 1 89 ? 11.905 -2.079 16.359 1.00 89.88 89 PHE A C 1
ATOM 715 O O . PHE A 1 89 ? 12.097 -1.890 17.560 1.00 89.88 89 PHE A O 1
ATOM 722 N N . ILE A 1 90 ? 11.396 -3.201 15.864 1.00 89.56 90 ILE A N 1
ATOM 723 C CA . ILE A 1 90 ? 11.041 -4.361 16.673 1.00 89.56 90 ILE A CA 1
ATOM 724 C C . ILE A 1 90 ? 11.790 -5.541 16.071 1.00 89.56 90 ILE A C 1
ATOM 726 O O . ILE A 1 90 ? 11.632 -5.839 14.888 1.00 89.56 90 ILE A O 1
ATOM 730 N N . GLU A 1 91 ? 12.621 -6.179 16.883 1.00 90.12 91 GLU A N 1
ATOM 731 C 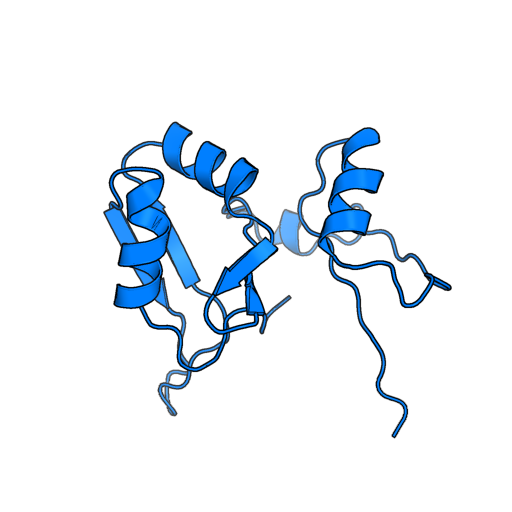CA . GLU A 1 91 ? 13.428 -7.337 16.503 1.00 90.12 91 GLU A CA 1
ATOM 732 C C . GLU A 1 91 ? 12.934 -8.590 17.231 1.00 90.12 91 GLU A C 1
ATOM 734 O O . GLU A 1 91 ? 12.127 -8.503 18.160 1.00 90.12 91 GLU A O 1
ATOM 739 N N . ASN A 1 92 ? 13.436 -9.758 16.816 1.00 89.56 92 ASN A N 1
ATOM 740 C CA . ASN A 1 92 ? 13.098 -11.055 17.411 1.00 89.56 92 ASN A CA 1
ATOM 741 C C . ASN A 1 92 ? 11.591 -11.390 17.340 1.00 89.56 92 ASN A C 1
ATOM 743 O O . ASN A 1 92 ? 11.004 -11.920 18.285 1.00 89.56 92 ASN A O 1
ATOM 747 N N . LEU A 1 93 ? 10.960 -11.049 16.212 1.00 89.62 93 LEU A N 1
ATOM 748 C CA . LEU A 1 93 ? 9.597 -11.469 15.900 1.00 89.62 93 LEU A CA 1
ATOM 749 C C . LEU A 1 93 ? 9.588 -12.944 15.482 1.00 89.62 93 LEU A C 1
ATOM 751 O O . LEU A 1 93 ? 10.465 -13.395 14.748 1.00 89.62 93 LEU A O 1
ATOM 755 N N . ASP A 1 94 ? 8.580 -13.681 15.943 1.00 92.56 94 ASP A N 1
ATOM 756 C CA . ASP A 1 94 ? 8.311 -15.045 15.484 1.00 92.56 94 ASP A CA 1
ATOM 757 C C . ASP A 1 94 ? 8.014 -15.040 13.973 1.00 92.56 94 ASP A C 1
ATOM 759 O O . ASP A 1 94 ? 7.310 -14.156 13.483 1.00 92.56 94 ASP A O 1
ATOM 763 N N . GLU A 1 95 ? 8.519 -16.036 13.238 1.00 89.25 95 GLU A N 1
ATOM 764 C CA . GLU A 1 95 ? 8.379 -16.148 11.775 1.00 89.25 95 GLU A CA 1
ATOM 765 C C . GLU A 1 95 ? 6.921 -16.194 11.292 1.00 89.25 95 GLU A C 1
ATOM 767 O O . GLU A 1 95 ? 6.642 -15.955 10.118 1.00 89.25 95 GLU A O 1
ATOM 772 N N . ARG A 1 96 ? 5.977 -16.508 12.185 1.00 91.00 96 ARG A N 1
ATOM 773 C CA . ARG A 1 96 ? 4.540 -16.548 11.888 1.00 91.00 96 ARG A CA 1
ATOM 774 C C . ARG A 1 96 ? 3.874 -15.174 11.930 1.00 91.00 96 ARG A C 1
ATOM 776 O O . ARG A 1 96 ? 2.705 -15.075 11.567 1.00 91.00 96 ARG A O 1
ATOM 783 N N . ILE A 1 97 ? 4.561 -14.141 12.415 1.00 91.38 97 ILE A N 1
ATOM 784 C CA . ILE A 1 97 ? 4.025 -12.780 12.447 1.00 91.38 97 ILE A CA 1
ATOM 785 C C . ILE A 1 97 ? 4.167 -12.183 11.049 1.00 91.38 97 ILE A C 1
ATOM 787 O O . ILE A 1 97 ? 5.270 -12.099 10.517 1.00 91.38 97 ILE A O 1
ATOM 791 N N . ASP A 1 98 ? 3.046 -11.763 10.465 1.00 90.81 98 ASP A N 1
ATOM 792 C CA . ASP A 1 98 ? 3.000 -11.042 9.196 1.00 90.81 98 ASP A CA 1
ATOM 793 C C . ASP A 1 98 ? 2.703 -9.545 9.404 1.00 90.81 98 ASP A C 1
ATOM 795 O O . ASP A 1 98 ? 2.444 -9.070 10.516 1.00 90.81 98 ASP A O 1
ATOM 799 N N . ASP A 1 99 ? 2.766 -8.777 8.313 1.00 91.31 99 ASP A N 1
ATOM 800 C CA . ASP A 1 99 ? 2.541 -7.330 8.339 1.00 91.31 99 ASP A CA 1
ATOM 801 C C . ASP A 1 99 ? 1.166 -6.960 8.900 1.00 91.31 99 ASP A C 1
ATOM 803 O O . ASP A 1 99 ? 1.038 -5.951 9.598 1.00 91.31 99 ASP A O 1
ATOM 807 N N . LYS A 1 100 ? 0.154 -7.789 8.617 1.00 91.50 100 LYS A N 1
ATOM 808 C CA . LYS A 1 100 ? -1.220 -7.570 9.055 1.00 91.50 100 LYS A CA 1
ATOM 809 C C . LYS A 1 100 ? -1.351 -7.784 10.560 1.00 91.50 100 LYS A C 1
ATOM 811 O O . LYS A 1 100 ? -1.893 -6.926 11.246 1.00 91.50 100 LYS A O 1
ATOM 816 N N . LEU A 1 101 ? -0.824 -8.886 11.091 1.00 93.88 101 LEU A N 1
ATOM 817 C CA . LEU A 1 101 ? -0.856 -9.170 12.523 1.00 93.88 101 LEU A CA 1
ATOM 818 C C . LEU A 1 101 ? -0.083 -8.109 13.314 1.00 93.88 101 LEU A C 1
ATOM 820 O O . LEU A 1 101 ? -0.541 -7.675 14.374 1.00 93.88 101 LEU A O 1
ATOM 824 N N . LEU A 1 102 ? 1.061 -7.657 12.791 1.00 93.44 102 LEU A N 1
ATOM 825 C CA . LEU A 1 102 ? 1.825 -6.568 13.393 1.00 93.44 102 LEU A CA 1
ATOM 826 C C . LEU A 1 102 ? 1.022 -5.257 13.393 1.00 93.44 102 LEU A C 1
ATOM 828 O O . LEU A 1 102 ? 0.938 -4.597 14.429 1.00 93.44 102 LEU A O 1
ATOM 832 N N . TYR A 1 103 ? 0.396 -4.902 12.267 1.00 92.88 103 TYR A N 1
ATOM 833 C CA . TYR A 1 103 ? -0.464 -3.722 12.158 1.00 92.88 103 TYR A CA 1
ATOM 834 C C . TYR A 1 103 ? -1.631 -3.765 13.146 1.00 92.88 103 TYR A C 1
ATOM 836 O O . TYR A 1 103 ? -1.831 -2.810 13.897 1.00 92.88 103 TYR A O 1
ATOM 844 N N . ASP A 1 104 ? -2.372 -4.873 13.178 1.00 93.06 104 ASP A N 1
ATOM 845 C CA . ASP A 1 104 ? -3.559 -5.044 14.019 1.00 93.06 104 ASP A CA 1
ATOM 846 C C . ASP A 1 104 ? -3.187 -4.959 15.508 1.00 93.06 104 ASP A C 1
ATOM 848 O O . ASP A 1 104 ? -3.864 -4.293 16.292 1.00 93.06 104 ASP A O 1
ATOM 852 N N . THR A 1 105 ? -2.059 -5.566 15.891 1.00 93.88 105 THR A N 1
ATOM 853 C CA . THR A 1 105 ? -1.556 -5.535 17.272 1.00 93.88 105 THR A CA 1
ATOM 854 C C . THR A 1 105 ? -1.167 -4.120 17.701 1.00 93.88 105 THR A C 1
ATOM 856 O O . THR A 1 105 ? -1.533 -3.676 18.789 1.00 93.88 105 THR A O 1
ATOM 859 N N . PHE A 1 106 ? -0.432 -3.386 16.859 1.00 93.31 106 PHE A N 1
ATOM 860 C CA . PHE A 1 106 ? 0.061 -2.052 17.214 1.00 93.31 106 PHE A CA 1
ATOM 861 C C . PHE A 1 106 ? -0.993 -0.954 17.069 1.00 93.31 106 PHE A C 1
ATOM 863 O O . PHE A 1 106 ? -0.911 0.061 17.762 1.00 93.31 106 PHE A O 1
ATOM 870 N N . SER A 1 107 ? -2.025 -1.189 16.257 1.00 91.94 107 SER A N 1
ATOM 871 C CA . SER A 1 107 ? -3.198 -0.313 16.144 1.00 91.94 107 SER A CA 1
ATOM 872 C C . SER A 1 107 ? -3.925 -0.110 17.482 1.00 91.94 107 SER A C 1
ATOM 874 O O . SER A 1 107 ? -4.573 0.916 17.678 1.00 91.94 107 SER A O 1
ATOM 876 N N . ALA A 1 108 ? -3.761 -1.025 18.447 1.00 93.62 108 ALA A N 1
ATOM 877 C CA . ALA A 1 108 ? -4.276 -0.868 19.810 1.00 93.62 108 ALA A CA 1
ATOM 878 C C . ALA A 1 108 ? -3.641 0.304 20.590 1.00 93.62 108 ALA A C 1
ATOM 880 O O . ALA A 1 108 ? -4.237 0.800 21.545 1.00 93.62 108 ALA A O 1
ATOM 881 N N . PHE A 1 109 ? -2.448 0.760 20.194 1.00 91.56 109 PHE A N 1
ATOM 882 C CA . PHE A 1 109 ? -1.713 1.843 20.860 1.00 91.56 109 PHE A CA 1
ATOM 883 C C . PHE A 1 109 ? -1.852 3.197 20.151 1.00 91.56 109 PHE A C 1
ATOM 885 O O . PHE A 1 109 ? -1.355 4.207 20.650 1.00 91.56 109 PHE A O 1
ATOM 892 N N . GLY A 1 110 ? -2.526 3.238 19.000 1.00 88.81 110 GLY A N 1
ATOM 893 C CA . GLY A 1 110 ? -2.747 4.453 18.225 1.00 88.81 110 GLY A CA 1
ATOM 894 C C . GLY A 1 110 ? -2.689 4.219 16.719 1.00 88.81 110 GLY A C 1
ATOM 895 O O . GLY A 1 110 ? -2.572 3.095 16.240 1.00 88.81 110 GLY A O 1
ATOM 896 N N . ASN A 1 111 ? -2.768 5.311 15.957 1.00 85.69 111 ASN A N 1
ATOM 897 C CA . ASN A 1 111 ? -2.764 5.258 14.498 1.00 85.69 111 ASN A CA 1
ATOM 898 C C . ASN A 1 111 ? -1.393 4.818 13.956 1.00 85.69 111 ASN A C 1
ATOM 900 O O . ASN A 1 111 ? -0.422 5.578 14.013 1.00 85.69 111 ASN A O 1
ATOM 904 N N . VAL A 1 112 ? -1.330 3.616 13.387 1.00 88.00 112 VAL A N 1
ATOM 905 C CA . VAL A 1 112 ? -0.149 3.113 12.683 1.00 88.00 112 VAL A CA 1
ATOM 906 C C . VAL A 1 112 ? -0.173 3.639 11.249 1.00 88.00 112 VAL A C 1
ATOM 908 O O . VAL A 1 112 ? -0.991 3.235 10.432 1.00 88.00 112 VAL A O 1
ATOM 911 N N . LEU A 1 113 ? 0.755 4.540 10.912 1.00 83.44 113 LEU A N 1
ATOM 912 C CA . LEU A 1 113 ? 0.837 5.086 9.549 1.00 83.44 113 LEU A CA 1
ATOM 913 C C . LEU A 1 113 ? 1.255 4.029 8.518 1.00 83.44 113 LEU A C 1
ATOM 915 O O . LEU A 1 113 ? 0.808 4.061 7.374 1.00 83.44 113 LEU A O 1
ATOM 919 N N . SER A 1 114 ? 2.156 3.134 8.919 1.00 84.94 114 SER A N 1
ATOM 920 C CA . SER A 1 114 ? 2.644 2.010 8.123 1.00 84.94 114 SER A CA 1
ATOM 921 C C . SER A 1 114 ? 3.493 1.092 8.992 1.00 84.94 114 SER A C 1
ATOM 923 O O . SER A 1 114 ? 4.263 1.586 9.818 1.00 84.94 114 SER A O 1
ATOM 925 N N . CYS A 1 115 ? 3.456 -0.207 8.726 1.00 88.31 115 CYS A N 1
ATOM 926 C CA . CYS A 1 115 ? 4.413 -1.176 9.249 1.00 88.31 115 CYS A CA 1
ATOM 927 C C . CYS A 1 115 ? 4.846 -2.131 8.132 1.00 88.31 115 CYS A C 1
ATOM 929 O O . CYS A 1 115 ? 4.153 -2.286 7.122 1.00 88.31 115 CYS A O 1
ATOM 931 N N . LYS A 1 116 ? 6.035 -2.711 8.294 1.00 87.62 116 LYS A N 1
ATOM 932 C CA . LYS A 1 116 ? 6.584 -3.705 7.376 1.00 87.62 116 LYS A CA 1
ATOM 933 C C . LYS A 1 116 ? 7.584 -4.588 8.109 1.00 87.62 116 LYS A C 1
ATOM 935 O O . LYS A 1 116 ? 8.513 -4.074 8.730 1.00 87.62 116 LYS A O 1
ATOM 940 N N . ILE A 1 117 ? 7.423 -5.890 7.966 1.00 88.25 117 ILE A N 1
ATOM 941 C CA . ILE A 1 117 ? 8.355 -6.922 8.377 1.00 88.25 117 ILE A CA 1
ATOM 942 C C . ILE A 1 117 ? 9.412 -7.045 7.291 1.00 88.25 117 ILE A C 1
ATOM 944 O O . ILE A 1 117 ? 9.135 -7.164 6.094 1.00 88.25 117 ILE A O 1
ATOM 948 N N . MET A 1 118 ? 10.662 -6.960 7.722 1.00 83.81 118 MET A N 1
ATOM 949 C CA . MET A 1 118 ? 11.819 -7.131 6.861 1.00 83.81 118 MET A CA 1
ATOM 950 C C . MET A 1 118 ? 12.464 -8.456 7.234 1.00 83.81 118 MET A C 1
ATOM 952 O O . MET A 1 118 ? 13.063 -8.574 8.296 1.00 83.81 118 MET A O 1
ATOM 956 N N . ILE A 1 119 ? 12.313 -9.454 6.366 1.00 79.69 119 ILE A N 1
ATOM 957 C CA . ILE A 1 119 ? 13.030 -10.720 6.503 1.00 79.69 119 ILE A CA 1
ATOM 958 C C . ILE A 1 119 ? 14.364 -10.542 5.792 1.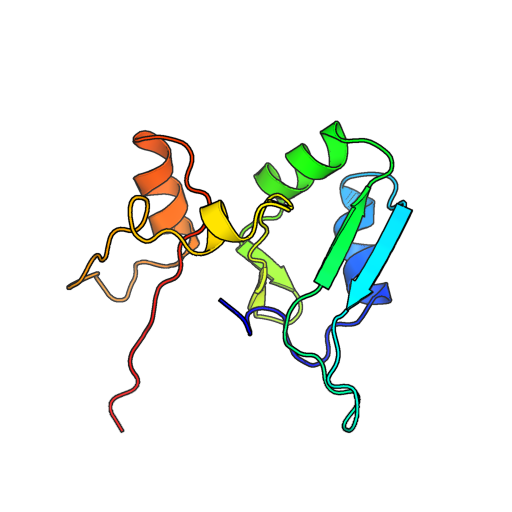00 79.69 119 ILE A C 1
ATOM 960 O O . ILE A 1 119 ? 14.418 -10.444 4.561 1.00 79.69 119 ILE A O 1
ATOM 964 N N . GLU A 1 120 ? 15.437 -10.460 6.569 1.00 72.94 120 GLU A N 1
ATOM 965 C CA . GLU A 1 120 ? 16.782 -10.494 6.020 1.00 72.94 120 GLU A CA 1
ATOM 966 C C . GLU A 1 120 ? 17.042 -11.908 5.489 1.00 72.94 120 GLU A C 1
ATOM 968 O O . GLU A 1 120 ? 17.055 -12.888 6.233 1.00 72.94 120 GLU A O 1
ATOM 973 N N . LYS A 1 121 ? 17.187 -12.038 4.168 1.00 59.16 121 LYS A N 1
ATOM 974 C CA . LYS A 1 121 ? 17.697 -13.278 3.587 1.00 59.16 121 LYS A CA 1
ATOM 975 C C . LYS A 1 121 ? 19.198 -13.297 3.836 1.00 59.16 121 LYS A C 1
ATOM 977 O O . LYS A 1 121 ? 19.935 -12.641 3.104 1.00 59.16 121 LYS A O 1
ATOM 982 N N . ASN A 1 122 ? 19.634 -14.039 4.849 1.00 52.94 122 ASN A N 1
ATOM 983 C CA . ASN A 1 122 ? 21.039 -14.410 4.965 1.00 52.94 122 ASN A CA 1
ATOM 984 C C . ASN A 1 122 ? 21.397 -15.265 3.741 1.00 52.94 122 ASN A C 1
ATOM 986 O O . ASN A 1 122 ? 20.897 -16.381 3.599 1.00 52.94 122 ASN A O 1
ATOM 990 N N . ASN A 1 123 ? 22.187 -14.686 2.834 1.00 37.81 123 ASN A N 1
ATOM 991 C CA . ASN A 1 123 ? 22.843 -15.403 1.740 1.00 37.81 123 ASN A CA 1
ATOM 992 C C . ASN A 1 123 ? 24.037 -16.197 2.266 1.00 37.81 123 ASN A C 1
ATOM 994 O O . ASN A 1 123 ? 24.776 -15.639 3.109 1.00 37.81 123 ASN A O 1
#